Protein AF-A0A945GH94-F1 (afdb_monomer)

Radius of gyration: 27.81 Å; Cα contacts (8 Å, |Δi|>4): 48; chains: 1; bounding box: 82×45×71 Å

Sequence (145 aa):
MNTKTLIAAAEDGNLGSFKAPSNAYTLEIGEGTGEAAASNFEGILSVAVGGFTLVAVVYFLFVFLTAAFSWMSAGGDASKVQKARDSMTNGLIGLVILVAAYSIIGVVGTMLGIDILNPGSLLLDLSPNSAPVITEPPAAIPINP

Foldseek 3Di:
DDPVVVVVVCVPVCPDDPPPPDPLQDQDQDPDDPVSVVVNVSSVVSNVVVVVVVVVVVVLVVLVVVLVVQCVVCVPVPVSVVVSVVSVVVSVVVVVVVVVVVVVLVVVCVVVVHPSVHNPVVVVVVPPPPPPPPPPPPPPDDPDD

Mean predicted aligned error: 18.23 Å

Secondary structure (DSSP, 8-state):
--TTTTTGGGTT--SS----SSGGG------SSHHHHHHHHHHHHHHHHHHHHHHHHHHHHHHHHHHHHHHHHTTT-HHHHHHHHHHHHHHHHHHHHHHHHHHHHHHHHHHHTS-TT-THHHHHHHSTT------PPP-------

Structure (mmCIF, N/CA/C/O backbone):
data_AF-A0A945GH94-F1
#
_entry.id   AF-A0A945GH94-F1
#
loop_
_atom_site.group_PDB
_atom_site.id
_atom_site.type_symbol
_atom_site.label_atom_id
_atom_site.label_alt_id
_atom_site.label_comp_id
_atom_site.label_asym_id
_atom_site.label_entity_id
_atom_site.label_seq_id
_atom_site.pdbx_PDB_ins_code
_atom_site.Cartn_x
_atom_site.Cartn_y
_atom_site.Cartn_z
_atom_site.occupancy
_atom_site.B_iso_or_equiv
_atom_site.auth_seq_id
_atom_site.auth_comp_id
_atom_site.auth_asym_id
_atom_site.auth_atom_id
_atom_site.pdbx_PDB_model_num
ATOM 1 N N . MET A 1 1 ? 55.416 18.690 4.454 1.00 47.34 1 MET A N 1
ATOM 2 C CA . MET A 1 1 ? 54.179 17.972 4.830 1.00 47.34 1 MET A CA 1
ATOM 3 C C . MET A 1 1 ? 53.114 18.361 3.820 1.00 47.34 1 MET A C 1
ATOM 5 O O . MET A 1 1 ? 52.638 19.486 3.854 1.00 47.34 1 MET A O 1
ATOM 9 N N . ASN A 1 2 ? 52.853 17.495 2.841 1.00 43.16 2 ASN A N 1
ATOM 10 C CA . ASN A 1 2 ? 51.944 17.794 1.738 1.00 43.16 2 ASN A CA 1
ATOM 11 C C . ASN A 1 2 ? 50.516 17.474 2.181 1.00 43.16 2 ASN A C 1
ATOM 13 O O . ASN A 1 2 ? 50.160 16.314 2.346 1.00 43.16 2 ASN A O 1
ATOM 17 N N . THR A 1 3 ? 49.681 18.493 2.349 1.00 51.25 3 THR A N 1
ATOM 18 C CA . THR A 1 3 ? 48.256 18.347 2.701 1.00 51.25 3 THR A CA 1
ATOM 19 C C . THR A 1 3 ? 47.446 17.573 1.651 1.00 51.25 3 THR A C 1
ATOM 21 O O . THR A 1 3 ? 46.322 17.168 1.920 1.00 51.25 3 THR A O 1
ATOM 24 N N . LYS A 1 4 ? 48.025 17.300 0.473 1.00 51.09 4 LYS A N 1
ATOM 25 C CA . LYS A 1 4 ? 47.421 16.488 -0.594 1.00 51.09 4 LYS A CA 1
ATOM 26 C C . LYS A 1 4 ? 47.553 14.972 -0.393 1.00 51.09 4 LYS A C 1
ATOM 28 O O . LYS A 1 4 ? 46.741 14.243 -0.946 1.00 51.09 4 LYS A O 1
ATOM 33 N N . THR A 1 5 ? 48.494 14.478 0.418 1.00 50.78 5 THR A N 1
ATOM 34 C CA . THR A 1 5 ? 48.598 13.026 0.689 1.00 50.78 5 THR A CA 1
ATOM 35 C C . THR A 1 5 ? 47.641 12.543 1.777 1.00 50.78 5 THR A C 1
ATOM 37 O O . THR A 1 5 ? 47.422 11.346 1.892 1.00 50.78 5 THR A O 1
ATOM 40 N N . LEU A 1 6 ? 47.052 13.453 2.562 1.00 51.53 6 LEU A N 1
ATOM 41 C CA . LEU A 1 6 ? 46.035 13.103 3.561 1.00 51.53 6 LEU A CA 1
ATOM 42 C C . LEU A 1 6 ? 44.614 13.072 2.973 1.00 51.53 6 LEU A C 1
ATOM 44 O O . LEU A 1 6 ? 43.743 12.433 3.548 1.00 51.53 6 LEU A O 1
ATOM 48 N N . ILE A 1 7 ? 44.386 13.720 1.824 1.00 53.31 7 ILE A N 1
ATOM 49 C CA . ILE A 1 7 ? 43.082 13.723 1.134 1.00 53.31 7 ILE A CA 1
ATOM 50 C C . ILE A 1 7 ? 42.990 12.570 0.118 1.00 53.31 7 ILE A C 1
ATOM 52 O O . ILE A 1 7 ? 41.917 12.011 -0.063 1.00 53.31 7 ILE A O 1
ATOM 56 N N . ALA A 1 8 ? 44.113 12.125 -0.459 1.00 50.22 8 ALA A N 1
ATOM 57 C CA . ALA A 1 8 ? 44.152 10.943 -1.333 1.00 50.22 8 ALA A CA 1
ATOM 58 C C . ALA A 1 8 ? 43.919 9.607 -0.592 1.00 50.22 8 ALA A C 1
ATOM 60 O O . ALA A 1 8 ? 43.611 8.601 -1.217 1.00 50.22 8 ALA A O 1
ATOM 61 N N . ALA A 1 9 ? 44.035 9.586 0.742 1.00 50.66 9 ALA A N 1
ATOM 62 C CA . ALA A 1 9 ? 43.639 8.437 1.563 1.00 50.66 9 ALA A CA 1
ATOM 63 C C . ALA A 1 9 ? 42.134 8.432 1.905 1.00 50.66 9 ALA A C 1
ATOM 65 O O . ALA A 1 9 ? 41.657 7.494 2.534 1.00 50.66 9 ALA A O 1
ATOM 66 N N . ALA A 1 10 ? 41.391 9.472 1.505 1.00 51.91 10 ALA A N 1
ATOM 67 C CA . ALA A 1 10 ? 39.944 9.583 1.683 1.00 51.91 10 ALA A CA 1
ATOM 68 C C . ALA A 1 10 ? 39.161 9.417 0.362 1.00 51.91 10 ALA A C 1
ATOM 70 O O . ALA A 1 10 ? 37.954 9.640 0.343 1.00 51.91 10 ALA A O 1
ATOM 71 N N . GLU A 1 11 ? 39.816 8.995 -0.729 1.00 55.12 11 GLU A N 1
ATOM 72 C CA . GLU A 1 11 ? 39.133 8.478 -1.932 1.00 55.12 11 GLU A CA 1
ATOM 73 C C . GLU A 1 11 ? 38.724 6.999 -1.799 1.00 55.12 11 GLU A C 1
ATOM 75 O O . GLU A 1 11 ? 38.162 6.432 -2.726 1.00 55.12 11 GLU A O 1
ATOM 80 N N . ASP A 1 12 ? 38.918 6.396 -0.622 1.00 51.75 12 ASP A N 1
ATOM 81 C CA . ASP A 1 12 ? 38.161 5.216 -0.193 1.00 51.75 12 ASP A CA 1
ATOM 82 C C . ASP A 1 12 ? 37.154 5.592 0.907 1.00 51.75 12 ASP A C 1
ATOM 84 O O . ASP A 1 12 ? 37.005 4.936 1.934 1.00 51.75 12 ASP A O 1
ATOM 88 N N . GLY A 1 13 ? 36.414 6.682 0.684 1.00 52.44 13 GLY A N 1
ATOM 89 C CA . GLY A 1 13 ? 35.141 6.941 1.363 1.00 52.44 13 GLY A CA 1
ATOM 90 C C . GLY A 1 13 ? 34.043 5.938 0.972 1.00 52.44 13 GLY A C 1
ATOM 91 O O . GLY A 1 13 ? 32.861 6.270 1.027 1.00 52.44 13 GLY A O 1
ATOM 92 N N . ASN A 1 14 ? 34.406 4.725 0.547 1.00 58.59 14 ASN A N 1
ATOM 93 C CA . ASN A 1 14 ? 33.495 3.620 0.326 1.00 58.59 14 ASN A CA 1
ATOM 94 C C . ASN A 1 14 ? 33.171 3.010 1.694 1.00 58.59 14 ASN A C 1
ATOM 96 O O . ASN A 1 14 ? 33.772 2.028 2.125 1.00 58.59 14 ASN A O 1
ATOM 100 N N . LEU A 1 15 ? 32.203 3.600 2.396 1.00 58.66 15 LEU A N 1
ATOM 101 C CA . LEU A 1 15 ? 31.639 3.091 3.655 1.00 58.66 15 LEU A CA 1
ATOM 102 C C . LEU A 1 15 ? 30.843 1.781 3.467 1.00 58.66 15 LEU A C 1
ATOM 104 O O . LEU A 1 15 ? 29.759 1.609 4.016 1.00 58.66 15 LEU A O 1
ATOM 108 N N . GLY A 1 16 ? 31.384 0.843 2.692 1.00 56.91 16 GLY A N 1
ATOM 109 C CA . GLY A 1 16 ? 30.647 -0.274 2.140 1.00 56.91 16 GLY A CA 1
ATOM 110 C C . GLY A 1 16 ? 29.724 0.242 1.050 1.00 56.91 16 GLY A C 1
ATOM 111 O O . GLY A 1 16 ? 28.782 0.991 1.299 1.00 56.91 16 GLY A O 1
ATOM 112 N N . SER A 1 17 ? 29.995 -0.165 -0.182 1.00 60.22 17 SER A N 1
ATOM 113 C CA . SER A 1 17 ? 29.092 0.050 -1.301 1.00 60.22 17 SER A CA 1
ATOM 114 C C . SER A 1 17 ? 27.746 -0.555 -0.907 1.00 60.22 17 SER A C 1
ATOM 116 O O . SER A 1 17 ? 27.595 -1.779 -0.904 1.00 60.22 17 SER A O 1
ATOM 118 N N . PHE A 1 18 ? 26.780 0.279 -0.511 1.00 57.41 18 PHE A N 1
ATOM 119 C CA . PHE A 1 18 ? 25.400 -0.153 -0.361 1.00 57.41 18 PHE A CA 1
ATOM 120 C C . PHE A 1 18 ? 24.921 -0.504 -1.763 1.00 57.41 18 PHE A C 1
ATOM 122 O O . PHE A 1 18 ? 24.431 0.328 -2.524 1.00 57.41 18 PHE A O 1
ATOM 129 N N . LYS A 1 19 ? 25.163 -1.754 -2.141 1.00 61.88 19 LYS A N 1
ATOM 130 C CA . LYS A 1 19 ? 24.592 -2.340 -3.330 1.00 61.88 19 LYS A CA 1
ATOM 131 C C . LYS A 1 19 ? 23.132 -2.562 -2.991 1.00 61.88 1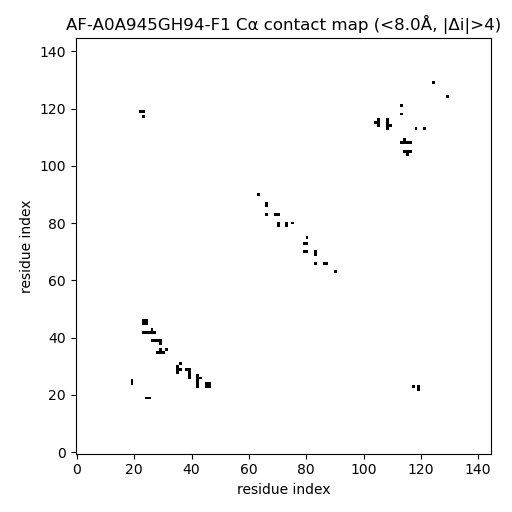9 LYS A C 1
ATOM 133 O O . LYS A 1 19 ? 22.815 -3.414 -2.161 1.00 61.88 19 LYS A O 1
ATOM 138 N N . ALA A 1 20 ? 22.264 -1.743 -3.581 1.00 59.19 20 ALA A N 1
ATOM 139 C CA . ALA A 1 20 ? 20.835 -1.974 -3.497 1.00 59.19 20 ALA A CA 1
ATOM 140 C C . ALA A 1 20 ? 20.572 -3.449 -3.862 1.00 59.19 20 ALA A C 1
ATOM 142 O O . ALA A 1 20 ? 21.190 -3.960 -4.803 1.00 59.19 20 ALA A O 1
ATOM 143 N N . PRO A 1 21 ? 19.705 -4.154 -3.114 1.00 61.69 21 PRO A N 1
ATOM 144 C CA . PRO A 1 21 ? 19.451 -5.580 -3.326 1.00 61.69 21 PRO A CA 1
ATOM 145 C C . PRO A 1 21 ? 18.916 -5.880 -4.736 1.00 61.69 21 PRO A C 1
ATOM 147 O O . PRO A 1 21 ? 18.938 -7.030 -5.164 1.00 61.69 21 PRO A O 1
ATOM 150 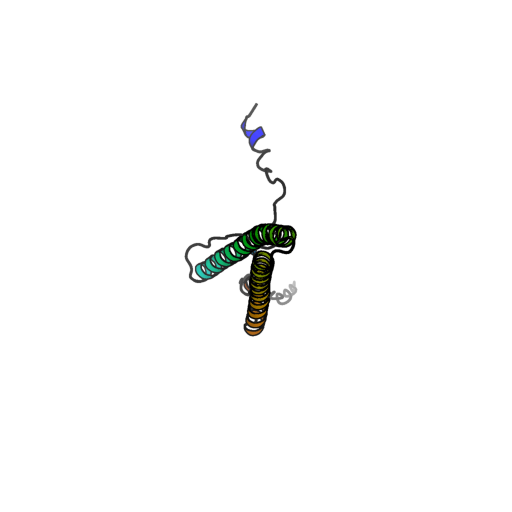N N . SER A 1 22 ? 18.484 -4.849 -5.468 1.00 58.28 22 SER A N 1
ATOM 151 C CA . SER A 1 22 ? 18.230 -4.890 -6.902 1.00 58.28 22 SER A CA 1
ATOM 152 C C . SER A 1 22 ? 18.593 -3.557 -7.572 1.00 58.28 22 SER A C 1
ATOM 154 O O . SER A 1 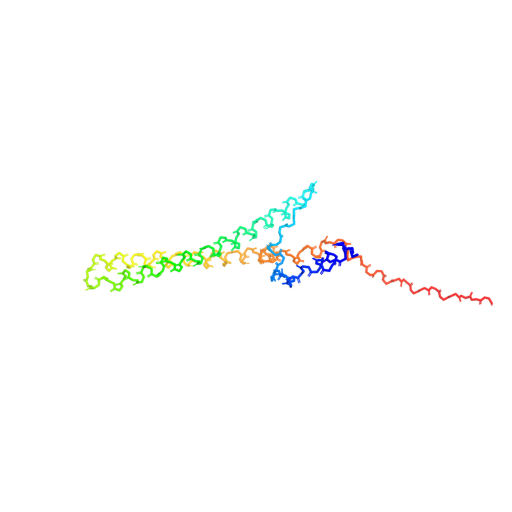22 ? 18.536 -2.487 -6.962 1.00 58.28 22 SER A O 1
ATOM 156 N N . ASN A 1 23 ? 18.926 -3.627 -8.861 1.00 62.41 23 ASN A N 1
ATOM 157 C CA . ASN A 1 23 ? 19.072 -2.493 -9.787 1.00 62.41 23 ASN A CA 1
ATOM 158 C C . ASN A 1 23 ? 17.747 -1.748 -10.056 1.00 62.41 23 ASN A C 1
ATOM 160 O O . ASN A 1 23 ? 17.746 -0.704 -10.694 1.00 62.41 23 ASN A O 1
ATOM 164 N N . ALA A 1 24 ? 16.626 -2.232 -9.514 1.00 55.09 24 ALA A N 1
ATOM 165 C CA . ALA A 1 24 ? 15.317 -1.593 -9.626 1.00 55.09 24 ALA A CA 1
ATOM 166 C C . ALA A 1 24 ? 15.263 -0.196 -8.968 1.00 55.09 24 ALA A C 1
ATOM 168 O O . ALA A 1 24 ? 14.354 0.579 -9.248 1.00 55.09 24 ALA A O 1
ATOM 169 N N . TYR A 1 25 ? 16.211 0.139 -8.087 1.00 53.28 25 TYR A N 1
ATOM 170 C CA . TYR A 1 25 ? 16.225 1.412 -7.353 1.00 53.28 25 TYR A CA 1
ATOM 171 C C . TYR A 1 25 ? 17.321 2.388 -7.811 1.00 53.28 25 TYR A C 1
ATOM 173 O O . TYR A 1 25 ? 17.452 3.466 -7.232 1.00 53.28 25 TYR A O 1
ATOM 181 N N . THR A 1 26 ? 18.122 2.035 -8.821 1.00 58.78 26 THR A N 1
ATOM 182 C CA . THR A 1 26 ? 19.163 2.917 -9.368 1.00 58.78 26 THR A CA 1
ATOM 183 C C . THR A 1 26 ? 18.610 3.684 -10.565 1.00 58.78 26 THR A C 1
ATOM 185 O O . THR A 1 26 ? 18.309 3.093 -11.596 1.00 58.78 26 THR A O 1
ATOM 188 N N . LEU A 1 27 ? 18.461 5.003 -10.424 1.00 58.06 27 LEU A N 1
ATOM 189 C CA . LEU A 1 27 ? 18.040 5.894 -11.507 1.00 58.06 27 LEU A CA 1
ATOM 190 C C . LEU A 1 27 ? 19.245 6.197 -12.412 1.00 58.06 27 LEU A C 1
ATOM 192 O O . LEU A 1 27 ? 19.980 7.150 -12.158 1.00 58.06 27 LEU A O 1
ATOM 196 N N . GLU A 1 28 ? 19.465 5.394 -13.451 1.00 62.16 28 GLU A N 1
ATOM 197 C CA . GLU A 1 28 ? 20.372 5.760 -14.546 1.00 62.16 28 GLU A CA 1
ATOM 198 C C . GLU A 1 28 ? 19.596 6.581 -15.580 1.00 62.16 28 GLU A C 1
ATOM 200 O O . GLU A 1 28 ? 18.751 6.051 -16.297 1.00 62.16 28 GLU A O 1
ATOM 205 N N . ILE A 1 29 ? 19.849 7.895 -15.627 1.00 58.62 29 ILE A N 1
ATOM 206 C CA . ILE A 1 29 ? 19.235 8.781 -16.622 1.00 58.62 29 ILE A CA 1
ATOM 207 C C . ILE A 1 29 ? 20.069 8.714 -17.903 1.00 58.62 29 ILE A C 1
ATOM 209 O O . ILE A 1 29 ? 21.118 9.348 -17.997 1.00 58.62 29 ILE A O 1
ATOM 213 N N . GLY A 1 30 ? 19.614 7.928 -18.879 1.00 61.56 30 GLY A N 1
ATOM 214 C CA . GLY A 1 30 ? 20.254 7.836 -20.191 1.00 61.56 30 GLY A CA 1
ATOM 215 C C . GLY A 1 30 ? 19.965 9.075 -21.045 1.00 61.56 30 GLY A C 1
ATOM 216 O O . GLY A 1 30 ? 18.807 9.486 -21.180 1.00 61.56 30 GLY A O 1
ATOM 217 N N . GLU A 1 31 ? 21.004 9.672 -21.633 1.00 58.41 31 GLU A N 1
ATOM 218 C CA . GLU A 1 31 ? 20.873 10.811 -22.545 1.00 58.41 31 GLU A CA 1
ATOM 219 C C . GLU A 1 31 ? 20.329 10.376 -23.921 1.00 58.41 31 GLU A C 1
ATOM 221 O O . GLU A 1 31 ? 20.964 9.635 -24.665 1.00 58.41 31 GLU A O 1
ATOM 226 N N . GLY A 1 32 ? 19.165 10.917 -24.296 1.00 62.47 32 GLY A N 1
ATOM 227 C CA . GLY A 1 32 ? 18.912 11.351 -25.676 1.00 62.47 32 GLY A CA 1
ATOM 228 C C . GLY A 1 32 ? 18.598 10.318 -26.770 1.00 62.47 32 GLY A C 1
ATOM 229 O O . GLY A 1 32 ? 18.729 10.674 -27.939 1.00 62.47 32 GLY A O 1
ATOM 230 N N . THR A 1 33 ? 18.135 9.099 -26.466 1.00 65.44 33 THR A N 1
ATOM 231 C CA . THR A 1 33 ? 17.574 8.159 -27.469 1.00 65.44 33 THR A CA 1
ATOM 232 C C . THR A 1 33 ? 16.205 7.606 -27.044 1.00 65.44 33 THR A C 1
ATOM 234 O O . THR A 1 33 ? 15.834 7.659 -25.871 1.00 65.44 33 THR A O 1
ATOM 237 N N . GLY A 1 34 ? 15.412 7.088 -27.993 1.00 64.31 34 GLY A N 1
ATOM 238 C CA . GLY A 1 34 ? 14.073 6.537 -27.710 1.00 64.31 34 GLY A CA 1
ATOM 239 C C . GLY A 1 34 ? 14.083 5.342 -26.744 1.00 64.31 34 GLY A C 1
ATOM 240 O O . GLY A 1 34 ? 13.157 5.179 -25.955 1.00 64.31 34 GLY A O 1
ATOM 241 N N . GLU A 1 35 ? 15.162 4.560 -26.746 1.00 64.25 35 GLU A N 1
ATOM 242 C CA . GLU A 1 35 ? 15.387 3.442 -25.819 1.00 64.25 35 GLU A CA 1
ATOM 243 C C . GLU A 1 35 ? 15.737 3.941 -24.409 1.00 64.25 35 GLU A C 1
ATOM 245 O O . GLU A 1 35 ? 15.242 3.404 -23.417 1.00 64.25 35 GLU A O 1
ATOM 250 N N . ALA A 1 36 ? 16.490 5.043 -24.304 1.00 66.44 36 ALA A N 1
ATOM 251 C CA . ALA A 1 36 ? 16.767 5.688 -23.024 1.00 66.44 36 ALA A CA 1
ATOM 252 C C . ALA A 1 36 ? 15.486 6.233 -22.371 1.00 66.44 36 ALA A C 1
ATOM 254 O O . ALA A 1 36 ? 15.320 6.132 -21.159 1.00 66.44 36 ALA A O 1
ATOM 255 N N . ALA A 1 37 ? 14.532 6.751 -23.153 1.00 69.25 37 ALA A N 1
ATOM 256 C CA . ALA A 1 37 ? 13.251 7.221 -22.622 1.00 69.25 37 ALA A CA 1
ATOM 257 C C . ALA A 1 37 ? 12.432 6.098 -21.955 1.00 69.25 37 ALA A C 1
ATOM 259 O 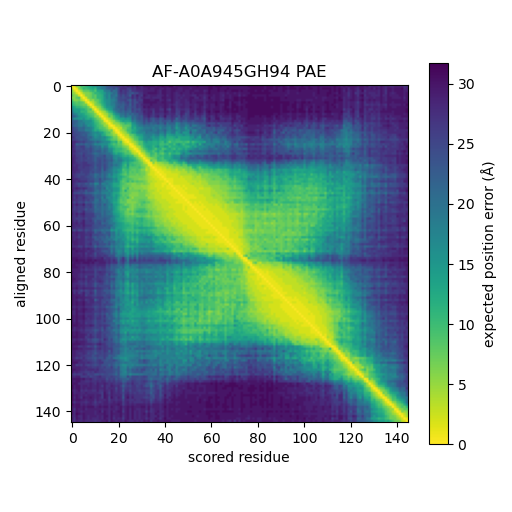O . ALA A 1 37 ? 11.836 6.327 -20.900 1.00 69.25 37 ALA A O 1
ATOM 260 N N . ALA A 1 38 ? 12.436 4.890 -22.530 1.00 71.94 38 ALA A N 1
ATOM 261 C CA . ALA A 1 38 ? 11.773 3.726 -21.943 1.00 71.94 38 ALA A CA 1
ATOM 262 C C . ALA A 1 38 ? 12.447 3.292 -20.630 1.00 71.94 38 ALA A C 1
ATOM 264 O O . ALA A 1 38 ? 11.763 3.123 -19.622 1.00 71.94 38 ALA A O 1
ATOM 265 N N . SER A 1 39 ? 13.782 3.223 -20.611 1.00 72.94 39 SER A N 1
ATOM 266 C CA . SER A 1 39 ? 14.563 2.905 -19.405 1.00 72.94 39 SER A CA 1
ATOM 267 C C . SER A 1 39 ? 14.372 3.943 -18.290 1.00 72.94 39 SER A C 1
ATOM 269 O O . SER A 1 39 ? 14.221 3.600 -17.119 1.00 72.94 39 SER A O 1
ATOM 271 N N . ASN A 1 40 ? 14.321 5.229 -18.643 1.00 77.81 40 ASN A N 1
ATOM 272 C CA . ASN A 1 40 ? 14.077 6.313 -17.691 1.00 77.81 40 ASN A CA 1
ATOM 273 C C . ASN A 1 40 ? 12.670 6.207 -17.076 1.00 77.81 40 ASN A C 1
ATOM 275 O O . ASN A 1 40 ? 12.499 6.405 -15.872 1.00 77.81 40 ASN A O 1
ATOM 279 N N . PHE A 1 41 ? 11.659 5.879 -17.890 1.00 78.62 41 PHE A N 1
ATOM 280 C CA . PHE A 1 41 ? 10.293 5.658 -17.411 1.00 78.62 41 PHE A CA 1
ATOM 281 C C . PHE A 1 41 ? 10.208 4.448 -16.474 1.00 78.62 41 PHE A C 1
ATOM 283 O O . PHE A 1 41 ? 9.556 4.529 -15.434 1.00 78.62 41 PHE A O 1
ATOM 290 N N . GLU A 1 42 ? 10.907 3.361 -16.799 1.00 77.56 42 GLU A N 1
ATOM 291 C CA . GLU A 1 42 ? 10.997 2.167 -15.960 1.00 77.56 42 GLU A CA 1
ATOM 292 C C . GLU A 1 42 ? 11.645 2.467 -14.601 1.00 77.56 42 GLU A C 1
ATOM 294 O O . GLU A 1 42 ? 11.081 2.125 -13.560 1.00 77.56 42 GLU A O 1
ATOM 299 N N . GLY A 1 43 ? 12.771 3.187 -14.588 1.00 78.31 43 GLY A N 1
ATOM 300 C CA . GLY A 1 43 ? 13.445 3.590 -13.352 1.00 78.31 43 GLY A CA 1
ATOM 301 C C . GLY A 1 43 ? 12.567 4.478 -12.463 1.00 78.31 43 GLY A C 1
ATOM 302 O O . GLY A 1 43 ? 12.467 4.253 -11.254 1.00 78.31 43 GLY A O 1
ATOM 303 N N . ILE A 1 44 ? 11.865 5.452 -13.055 1.00 81.75 44 ILE A N 1
ATOM 304 C CA . ILE A 1 44 ? 10.927 6.319 -12.325 1.00 81.75 44 ILE A CA 1
ATOM 305 C C . ILE A 1 44 ? 9.753 5.509 -11.778 1.00 81.75 44 ILE A C 1
ATOM 307 O O . ILE A 1 44 ? 9.374 5.697 -10.622 1.00 81.75 44 ILE A O 1
ATOM 311 N N . LEU A 1 45 ? 9.181 4.605 -12.577 1.00 83.81 45 LEU A N 1
ATOM 312 C CA . LEU A 1 45 ? 8.060 3.772 -12.156 1.00 83.81 45 LEU A CA 1
ATOM 313 C C . LEU A 1 45 ? 8.464 2.842 -11.010 1.00 83.81 45 LEU A C 1
ATOM 315 O O . LEU A 1 45 ? 7.732 2.732 -10.030 1.00 83.81 45 LEU A O 1
ATOM 319 N N . SER A 1 46 ? 9.640 2.225 -11.090 1.00 80.69 46 SER A N 1
ATOM 320 C CA . SER A 1 46 ? 10.153 1.337 -10.050 1.00 80.69 46 SER A CA 1
ATOM 321 C C . SER A 1 46 ? 10.397 2.074 -8.729 1.00 80.69 46 SER A C 1
ATOM 323 O O . SER A 1 46 ? 9.920 1.647 -7.672 1.00 80.69 46 SER A O 1
ATOM 325 N N . VAL A 1 47 ? 11.047 3.243 -8.775 1.00 84.19 47 VAL A N 1
ATOM 326 C CA . VAL A 1 47 ? 11.254 4.081 -7.583 1.00 84.19 47 VAL A CA 1
ATOM 327 C C . VAL A 1 47 ? 9.927 4.596 -7.029 1.00 84.19 47 VAL A C 1
ATOM 329 O O . VAL A 1 47 ? 9.736 4.600 -5.812 1.00 84.19 47 VAL A O 1
ATOM 332 N N . ALA A 1 48 ? 8.988 4.989 -7.892 1.00 85.50 48 ALA A N 1
ATOM 333 C CA . ALA A 1 48 ? 7.666 5.430 -7.471 1.00 85.50 48 ALA A CA 1
ATOM 334 C C . ALA A 1 48 ? 6.916 4.300 -6.760 1.00 85.50 48 ALA A C 1
ATOM 336 O O . ALA A 1 48 ? 6.482 4.480 -5.626 1.00 85.50 48 ALA A O 1
ATOM 337 N N . VAL A 1 49 ? 6.800 3.121 -7.375 1.00 83.88 49 VAL A N 1
ATOM 338 C CA . VAL A 1 49 ? 6.085 1.976 -6.795 1.00 83.88 49 VAL A CA 1
ATOM 339 C C . VAL A 1 49 ? 6.750 1.515 -5.498 1.00 83.88 49 VAL A C 1
ATOM 341 O O . VAL A 1 49 ? 6.057 1.319 -4.497 1.00 83.88 49 VAL A O 1
ATOM 344 N N . GLY A 1 50 ? 8.080 1.404 -5.466 1.00 83.69 50 GLY A N 1
ATOM 345 C CA . GLY A 1 50 ? 8.823 1.050 -4.256 1.00 83.69 50 GLY A CA 1
ATOM 346 C C . GLY A 1 50 ? 8.638 2.070 -3.129 1.00 83.69 50 GLY A C 1
ATOM 347 O O . GLY A 1 50 ? 8.326 1.702 -1.994 1.00 83.69 50 GLY A O 1
ATOM 348 N N . GLY A 1 51 ? 8.748 3.361 -3.449 1.00 87.38 51 GLY A N 1
ATOM 349 C CA . GLY A 1 51 ? 8.549 4.457 -2.502 1.00 87.38 51 GLY A CA 1
ATOM 350 C C . GLY A 1 51 ? 7.119 4.525 -1.965 1.00 87.38 51 GLY A C 1
ATOM 351 O O . GLY A 1 51 ? 6.916 4.589 -0.751 1.00 87.38 51 GLY A O 1
ATOM 352 N N . PHE A 1 52 ? 6.116 4.438 -2.843 1.00 86.38 52 PHE A N 1
ATOM 353 C CA . PHE A 1 52 ? 4.708 4.412 -2.446 1.00 86.38 52 PHE A CA 1
ATOM 354 C C . PHE A 1 52 ? 4.383 3.200 -1.579 1.00 86.38 52 PHE A C 1
ATOM 356 O O . PHE A 1 52 ? 3.661 3.348 -0.597 1.00 86.38 52 PHE A O 1
ATOM 363 N N . THR A 1 53 ? 4.942 2.027 -1.883 1.00 85.00 53 THR A N 1
ATOM 364 C CA . THR A 1 53 ? 4.724 0.813 -1.083 1.00 85.00 53 THR A CA 1
ATOM 365 C C . THR A 1 53 ? 5.274 0.982 0.333 1.00 85.00 53 THR A C 1
ATOM 367 O O . THR A 1 53 ? 4.578 0.673 1.300 1.00 85.00 53 THR A O 1
ATOM 370 N N . LEU A 1 54 ? 6.479 1.543 0.485 1.00 88.12 54 LEU A N 1
ATOM 371 C CA . LEU A 1 54 ? 7.063 1.815 1.801 1.00 88.12 54 LEU A CA 1
ATOM 372 C C . LEU A 1 54 ? 6.190 2.779 2.619 1.00 88.12 54 LEU A C 1
ATOM 374 O O . LEU A 1 54 ? 5.857 2.497 3.772 1.00 88.12 54 LEU A O 1
ATOM 378 N N . VAL A 1 55 ? 5.781 3.898 2.014 1.00 90.44 55 VAL A N 1
ATOM 379 C CA . VAL A 1 55 ? 4.921 4.893 2.672 1.00 90.44 55 VAL A CA 1
ATOM 380 C C . VAL A 1 55 ? 3.559 4.294 3.023 1.00 90.44 55 VAL A C 1
ATOM 382 O O . VAL A 1 55 ? 3.060 4.516 4.127 1.00 90.44 55 VAL A O 1
ATOM 385 N N . ALA A 1 56 ? 2.975 3.494 2.129 1.00 84.69 56 ALA A N 1
ATOM 386 C CA . ALA A 1 56 ? 1.694 2.834 2.348 1.00 84.69 56 ALA A CA 1
ATOM 387 C C . ALA A 1 56 ? 1.741 1.873 3.540 1.00 84.69 56 ALA A C 1
ATOM 389 O O . ALA A 1 56 ? 0.829 1.896 4.362 1.00 84.69 56 ALA A O 1
ATOM 390 N N . VAL A 1 57 ? 2.806 1.077 3.684 1.00 85.62 57 VAL A N 1
ATOM 391 C CA . VAL A 1 57 ? 2.969 0.155 4.821 1.00 85.62 57 VAL A CA 1
ATOM 392 C C . VAL A 1 57 ? 3.080 0.919 6.141 1.00 85.62 57 VAL A C 1
ATOM 394 O O . VAL A 1 57 ? 2.404 0.577 7.112 1.00 85.62 57 VAL A O 1
ATOM 397 N N . VAL A 1 58 ? 3.884 1.983 6.185 1.00 92.75 58 VAL A N 1
ATOM 398 C CA . VAL A 1 58 ? 4.028 2.810 7.394 1.00 92.75 58 VAL A CA 1
ATOM 399 C C . VAL A 1 58 ? 2.700 3.476 7.760 1.00 92.75 58 VAL A C 1
ATOM 401 O O . VAL A 1 58 ? 2.279 3.431 8.916 1.00 92.75 58 VAL A O 1
ATOM 404 N N . TYR A 1 59 ? 2.002 4.052 6.780 1.00 88.31 59 TYR A N 1
ATOM 405 C CA . TYR A 1 59 ? 0.697 4.673 6.995 1.00 88.31 59 TYR A CA 1
ATOM 406 C C . TYR A 1 59 ? -0.360 3.657 7.452 1.00 88.31 59 TYR A C 1
ATOM 408 O O . TYR A 1 59 ? -1.109 3.918 8.396 1.00 88.31 59 TYR A O 1
ATOM 416 N N . PHE A 1 60 ? -0.384 2.475 6.833 1.00 84.81 60 PHE A N 1
ATOM 417 C CA . PHE A 1 60 ? -1.272 1.378 7.205 1.00 84.81 60 PHE A CA 1
ATOM 418 C C . PHE A 1 60 ? -1.090 0.981 8.671 1.00 84.81 60 PHE A C 1
ATOM 420 O O . PHE A 1 60 ? -2.083 0.835 9.381 1.00 84.81 60 PHE A O 1
ATOM 427 N N . LEU A 1 61 ? 0.152 0.883 9.157 1.00 88.56 61 LEU A N 1
ATOM 428 C CA . LEU A 1 61 ? 0.422 0.596 10.568 1.00 88.56 61 LEU A CA 1
ATOM 429 C C . LEU A 1 61 ? -0.180 1.661 11.496 1.00 88.56 61 LEU A C 1
ATOM 431 O O . LEU A 1 61 ? -0.851 1.310 12.466 1.00 88.56 61 LEU A O 1
ATOM 435 N N . PHE A 1 62 ? -0.017 2.951 11.193 1.00 89.88 62 PHE A N 1
ATOM 436 C CA . PHE A 1 62 ? -0.602 4.030 12.003 1.00 89.88 62 PHE A CA 1
ATOM 437 C C . PHE A 1 62 ? -2.135 3.961 12.065 1.00 89.88 62 PHE A C 1
ATOM 439 O O . PHE A 1 62 ? -2.733 4.063 13.143 1.00 89.88 62 PHE A O 1
ATOM 446 N N . VAL A 1 63 ? -2.786 3.761 10.919 1.00 83.06 63 VAL A N 1
ATOM 447 C CA . VAL A 1 63 ? -4.250 3.642 10.851 1.00 83.06 63 VAL A CA 1
ATOM 448 C C . VAL A 1 63 ? -4.730 2.379 11.565 1.00 83.06 63 VAL A C 1
ATOM 450 O O . VAL A 1 63 ? -5.705 2.425 12.311 1.00 83.06 63 VAL A O 1
ATOM 453 N N . PHE A 1 64 ? -4.026 1.259 11.407 1.00 83.62 64 PHE A N 1
ATOM 454 C CA . PHE A 1 64 ? -4.370 0.004 12.067 1.00 83.62 64 PHE A CA 1
ATOM 455 C C . PHE A 1 64 ? -4.287 0.117 13.595 1.00 83.62 64 PHE A C 1
ATOM 457 O O . PHE A 1 64 ? -5.219 -0.285 14.293 1.00 83.62 64 PHE A O 1
ATOM 464 N N . LEU A 1 65 ? -3.218 0.723 14.125 1.00 87.06 65 LEU A N 1
ATOM 465 C CA . LEU A 1 65 ? -3.049 0.929 15.568 1.00 87.06 65 LEU A CA 1
ATOM 466 C C . LEU A 1 65 ? -4.157 1.818 16.149 1.00 87.06 65 LEU A C 1
ATOM 468 O O . LEU A 1 65 ? -4.732 1.496 17.189 1.00 87.06 65 LEU A O 1
ATOM 472 N N . THR A 1 66 ? -4.485 2.922 15.475 1.00 80.38 66 THR A N 1
ATOM 473 C CA . THR A 1 66 ? -5.539 3.845 15.930 1.00 80.38 66 THR A CA 1
ATOM 474 C C . THR A 1 66 ? -6.935 3.227 15.838 1.00 80.38 66 THR A C 1
ATOM 476 O O . THR A 1 66 ? -7.744 3.398 16.753 1.00 80.38 66 THR A O 1
ATOM 479 N N . ALA A 1 67 ? -7.211 2.442 14.796 1.00 75.88 67 ALA A N 1
ATOM 480 C CA . ALA A 1 67 ? -8.451 1.685 14.665 1.00 75.88 67 ALA A CA 1
ATOM 481 C C . ALA A 1 67 ? -8.591 0.611 15.760 1.00 75.88 67 ALA A C 1
ATOM 483 O O . ALA A 1 67 ? -9.658 0.492 16.368 1.00 75.88 67 ALA A O 1
ATOM 484 N N . ALA A 1 68 ? -7.515 -0.123 16.064 1.00 78.50 68 ALA A N 1
ATOM 485 C CA . ALA A 1 68 ? -7.498 -1.136 17.119 1.00 78.50 68 ALA A CA 1
ATOM 486 C C . ALA A 1 68 ? -7.744 -0.524 18.509 1.00 78.50 68 ALA A C 1
ATOM 488 O O . ALA A 1 68 ? -8.562 -1.035 19.278 1.00 78.50 68 ALA A O 1
ATOM 489 N N . PHE A 1 69 ? -7.105 0.611 18.810 1.00 81.31 69 PHE A N 1
ATOM 490 C CA . PHE A 1 69 ? -7.361 1.358 20.045 1.00 81.31 69 PHE A CA 1
ATOM 491 C C . PHE A 1 69 ? -8.804 1.861 20.133 1.00 81.31 69 PHE A C 1
ATOM 493 O O . PHE A 1 69 ? -9.437 1.746 21.182 1.00 81.31 69 PHE A O 1
ATOM 500 N N . SER A 1 70 ? -9.346 2.381 19.030 1.00 75.00 70 SER A N 1
ATOM 501 C CA . SER A 1 70 ? -10.735 2.839 18.962 1.00 75.00 70 SER A CA 1
ATOM 502 C C . SER A 1 70 ? -11.722 1.705 19.259 1.00 75.00 70 SER A C 1
ATOM 504 O O . SER A 1 70 ? -12.613 1.877 20.093 1.00 75.00 70 SER A O 1
ATOM 506 N N . TRP A 1 71 ? -11.512 0.521 18.669 1.00 70.88 71 TRP A N 1
ATOM 507 C CA . TRP A 1 71 ? -12.338 -0.666 18.914 1.00 70.88 71 TRP A CA 1
ATOM 508 C C . TRP A 1 71 ? -12.283 -1.125 20.376 1.00 70.88 71 TRP A C 1
ATOM 510 O O . TRP A 1 71 ? -13.323 -1.385 20.979 1.00 70.88 71 TRP A O 1
ATOM 520 N N . MET A 1 72 ? -11.091 -1.139 20.978 1.00 78.06 72 MET A N 1
ATOM 521 C CA . MET A 1 72 ? -10.906 -1.507 22.385 1.00 78.06 72 MET A CA 1
ATOM 522 C C . MET A 1 72 ? -11.512 -0.476 23.354 1.00 78.06 72 MET A C 1
ATOM 524 O O . MET A 1 72 ? -12.040 -0.848 24.399 1.00 78.06 72 MET A O 1
ATOM 528 N N . SER A 1 73 ? -11.514 0.812 22.994 1.00 78.50 73 SER A N 1
ATOM 529 C CA . SER A 1 73 ? -12.124 1.886 23.797 1.00 78.50 73 SER A CA 1
ATOM 530 C C . SER A 1 73 ? -13.652 1.989 23.669 1.00 78.50 73 SER A C 1
ATOM 532 O O . SER A 1 73 ? -14.281 2.747 24.409 1.00 78.50 73 SER A O 1
ATOM 534 N N . ALA A 1 74 ? -14.270 1.257 22.732 1.00 75.44 74 ALA A N 1
ATOM 535 C CA . ALA A 1 74 ? -15.702 1.358 22.451 1.00 75.44 74 ALA A CA 1
ATOM 536 C C . ALA A 1 74 ? -16.584 0.837 23.600 1.00 75.44 74 ALA A C 1
ATOM 538 O O . ALA A 1 74 ? -17.737 1.249 23.697 1.00 75.44 74 ALA A O 1
ATOM 539 N N . GLY A 1 75 ? -16.055 -0.023 24.481 1.00 72.81 75 GLY A N 1
ATOM 540 C CA . GLY A 1 75 ? -16.592 -0.293 25.824 1.00 72.81 75 GLY A CA 1
ATOM 541 C C . GLY A 1 75 ? -18.055 -0.760 25.941 1.00 72.81 75 GLY A C 1
ATOM 542 O O . GLY A 1 75 ? -18.574 -0.780 27.051 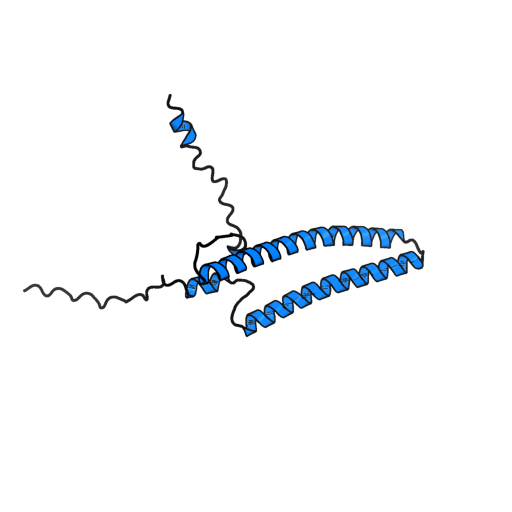1.00 72.81 75 GLY A O 1
ATOM 543 N N . GLY A 1 76 ? -18.728 -1.118 24.841 1.00 71.12 76 GLY A N 1
ATOM 544 C CA . GLY A 1 76 ? -20.149 -1.502 24.813 1.00 71.12 76 GLY A CA 1
ATOM 545 C C . GLY A 1 76 ? -21.104 -0.482 24.174 1.00 71.12 76 GLY A C 1
ATOM 546 O O . GLY A 1 76 ? -22.288 -0.776 24.036 1.00 71.12 76 GLY A O 1
ATOM 547 N N . ASP A 1 77 ? -20.622 0.685 23.733 1.00 79.50 77 ASP A N 1
ATOM 548 C CA . ASP A 1 77 ? -21.418 1.645 22.958 1.00 79.50 77 ASP A CA 1
ATOM 549 C C . ASP A 1 77 ? -21.623 1.127 21.523 1.00 79.50 77 ASP A C 1
ATOM 551 O O . ASP A 1 77 ? -20.681 1.045 20.726 1.00 79.50 77 ASP A O 1
ATOM 555 N N . ALA A 1 78 ? -22.867 0.772 21.186 1.00 76.19 78 ALA A N 1
ATOM 556 C CA . ALA A 1 78 ? -23.224 0.178 19.898 1.00 76.19 78 ALA A CA 1
ATOM 557 C C . ALA A 1 78 ? -22.840 1.057 18.692 1.00 76.19 78 ALA A C 1
ATOM 559 O O . ALA A 1 78 ? -22.448 0.526 17.654 1.00 76.19 78 ALA A O 1
ATOM 560 N N . SER A 1 79 ? -22.881 2.387 18.828 1.00 79.62 79 SER A N 1
ATOM 561 C CA . SER A 1 79 ? -22.512 3.316 17.754 1.00 79.62 79 SER A CA 1
ATOM 562 C C . SER A 1 79 ? -21.008 3.273 17.479 1.00 79.62 79 SER A C 1
ATOM 564 O O . SER A 1 79 ? -20.567 3.192 16.328 1.00 79.62 79 SER A O 1
ATOM 566 N N . LYS A 1 80 ? -20.194 3.233 18.540 1.00 75.75 80 LYS A N 1
ATOM 567 C CA . LYS A 1 80 ? -18.735 3.104 18.414 1.00 75.75 80 LYS A CA 1
ATOM 568 C C . LYS A 1 80 ? -18.318 1.736 17.884 1.00 75.75 80 LYS A C 1
ATOM 570 O O . LYS A 1 80 ? -17.397 1.661 17.073 1.00 75.75 80 LYS A O 1
ATOM 575 N N . VAL A 1 81 ? -19.008 0.669 18.288 1.00 78.50 81 VAL A N 1
ATOM 576 C CA . VAL A 1 81 ? -18.759 -0.690 17.779 1.00 78.50 81 VAL A CA 1
ATOM 577 C C . VAL A 1 81 ? -19.102 -0.792 16.294 1.00 78.50 81 VAL A C 1
ATOM 579 O O . VAL A 1 81 ? -18.313 -1.355 15.536 1.00 78.50 81 VAL A O 1
ATOM 582 N N . GLN A 1 82 ? -20.228 -0.217 15.862 1.00 80.19 82 GLN A N 1
ATOM 583 C CA . GLN A 1 82 ? -20.612 -0.180 14.450 1.00 80.19 82 GLN A CA 1
ATOM 584 C C . GLN A 1 82 ? -19.555 0.562 13.621 1.00 80.19 82 GLN A C 1
ATOM 586 O O . GLN A 1 82 ? -19.031 0.021 12.652 1.00 80.19 82 GLN A O 1
ATOM 591 N N . LYS A 1 83 ? -19.143 1.751 14.076 1.00 79.62 83 LYS A N 1
ATOM 592 C CA . LYS A 1 83 ? -18.126 2.560 13.395 1.00 79.62 83 LYS A CA 1
ATOM 593 C C . LYS A 1 83 ? -16.761 1.866 13.331 1.00 79.62 83 LYS A C 1
ATOM 595 O O . LYS A 1 83 ? -16.070 1.959 12.321 1.00 79.62 83 LYS A O 1
ATOM 600 N N . ALA A 1 84 ? -16.368 1.154 14.387 1.00 74.62 84 ALA A N 1
ATOM 601 C CA . ALA A 1 84 ? -15.134 0.373 14.405 1.00 74.62 84 ALA A CA 1
ATOM 602 C C . ALA A 1 84 ? -15.190 -0.830 13.446 1.00 74.62 84 ALA A C 1
ATOM 604 O O . ALA A 1 84 ? -14.202 -1.106 12.765 1.00 74.62 84 ALA A O 1
ATOM 605 N N . ARG A 1 85 ? -16.344 -1.506 13.347 1.00 77.81 85 ARG A N 1
ATOM 606 C CA . ARG A 1 85 ? -16.573 -2.577 12.365 1.00 77.81 85 ARG A CA 1
ATOM 607 C C . ARG A 1 85 ? -16.464 -2.060 10.937 1.00 77.81 85 ARG A C 1
ATOM 609 O O . ARG A 1 85 ? -15.716 -2.644 10.161 1.00 77.81 85 ARG A O 1
ATOM 616 N N . ASP A 1 86 ? -17.110 -0.940 10.628 1.00 81.81 86 ASP A N 1
ATOM 617 C CA . ASP A 1 86 ? -17.033 -0.323 9.300 1.00 81.81 86 ASP A CA 1
ATOM 618 C C . ASP A 1 86 ? -15.586 0.069 8.955 1.00 81.81 86 ASP A C 1
ATOM 620 O O . ASP A 1 86 ? -15.106 -0.187 7.851 1.00 81.81 86 ASP A O 1
ATOM 624 N N . SER A 1 87 ? -14.842 0.614 9.926 1.00 77.75 87 SER A N 1
ATOM 625 C CA . SER A 1 87 ? -13.417 0.932 9.762 1.00 77.75 87 SER A CA 1
ATOM 626 C C . SER A 1 87 ? -12.563 -0.315 9.498 1.00 77.75 87 SER A C 1
ATOM 628 O O . SER A 1 87 ? -11.681 -0.279 8.641 1.00 77.75 87 SER A O 1
ATOM 630 N N . MET A 1 88 ? -12.829 -1.425 10.196 1.00 77.88 88 MET A N 1
ATOM 631 C CA . MET A 1 88 ? -12.157 -2.708 9.956 1.00 77.88 88 MET A CA 1
ATOM 632 C C . MET A 1 88 ? -12.487 -3.276 8.574 1.00 77.88 88 MET A C 1
ATOM 634 O O . MET A 1 88 ? -11.584 -3.746 7.887 1.00 77.88 88 MET A O 1
ATOM 638 N N . THR A 1 89 ? -13.751 -3.220 8.141 1.00 83.00 89 THR A N 1
ATOM 639 C CA . THR A 1 89 ? -14.157 -3.704 6.815 1.00 83.00 89 THR A CA 1
ATOM 640 C C . THR A 1 89 ? -13.506 -2.878 5.709 1.00 83.00 89 THR A C 1
ATOM 642 O O . THR A 1 89 ? -12.948 -3.451 4.779 1.00 83.00 89 THR A O 1
ATOM 645 N N . ASN A 1 90 ? -13.473 -1.551 5.845 1.00 82.25 90 ASN A N 1
ATOM 646 C CA . ASN A 1 90 ? -12.780 -0.673 4.898 1.00 82.25 90 ASN A CA 1
ATOM 647 C C . ASN A 1 90 ? -11.269 -0.944 4.849 1.00 82.25 90 ASN A C 1
ATOM 649 O O . ASN A 1 90 ? -10.688 -1.000 3.765 1.00 82.25 90 ASN A O 1
ATOM 653 N N . GLY A 1 91 ? -10.632 -1.170 6.003 1.00 77.31 91 GLY A N 1
ATOM 654 C CA . GLY A 1 91 ? -9.223 -1.568 6.063 1.00 77.31 91 GLY A CA 1
ATOM 655 C C . GLY A 1 91 ? -8.959 -2.915 5.383 1.00 77.31 91 GLY A C 1
ATOM 656 O O . GLY A 1 91 ? -8.000 -3.050 4.623 1.00 77.31 91 GLY A O 1
ATOM 657 N N . LEU A 1 92 ? -9.844 -3.895 5.592 1.00 86.00 92 LEU A N 1
ATOM 658 C CA . LEU A 1 92 ? -9.767 -5.201 4.937 1.00 86.00 92 LEU A CA 1
ATOM 659 C C . LEU A 1 92 ? -9.938 -5.083 3.417 1.00 86.00 92 LEU A C 1
ATOM 661 O O . LEU A 1 92 ? -9.196 -5.715 2.674 1.00 86.00 92 LEU A O 1
ATOM 665 N N . ILE A 1 93 ? -10.863 -4.244 2.950 1.00 87.62 93 ILE A N 1
ATOM 666 C CA . ILE A 1 93 ? -11.067 -3.973 1.522 1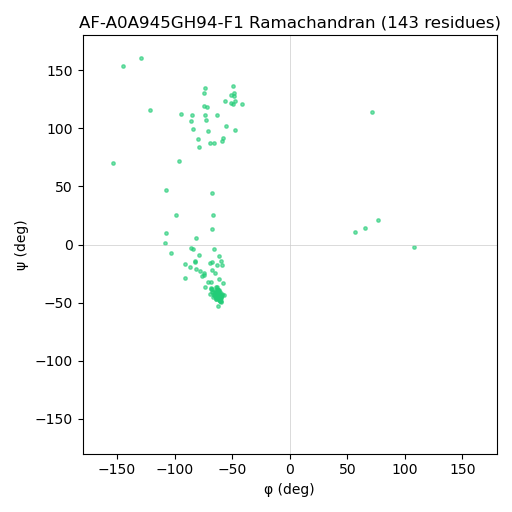.00 87.62 93 ILE A CA 1
ATOM 667 C C . ILE A 1 93 ? -9.794 -3.394 0.895 1.00 87.62 93 ILE A C 1
ATOM 669 O O . ILE A 1 93 ? -9.383 -3.853 -0.168 1.00 87.62 93 ILE A O 1
ATOM 673 N N . GLY A 1 94 ? -9.119 -2.459 1.571 1.00 79.81 94 GLY A N 1
ATOM 674 C CA . GLY A 1 94 ? -7.829 -1.931 1.115 1.00 79.81 94 GLY A CA 1
ATOM 675 C C . GLY A 1 94 ? -6.754 -3.015 0.965 1.00 79.81 94 GLY A C 1
ATOM 676 O O . GLY A 1 94 ? -6.049 -3.052 -0.044 1.00 79.81 94 GLY A O 1
ATOM 677 N N . LEU A 1 95 ? -6.668 -3.946 1.921 1.00 84.69 95 LEU A N 1
ATOM 678 C CA . LEU A 1 95 ? -5.738 -5.078 1.848 1.00 84.69 95 LEU A CA 1
ATOM 679 C C . LEU A 1 95 ? -6.081 -6.034 0.696 1.00 84.69 95 LEU A C 1
ATOM 681 O O . LEU A 1 95 ? -5.193 -6.459 -0.040 1.00 84.69 95 LEU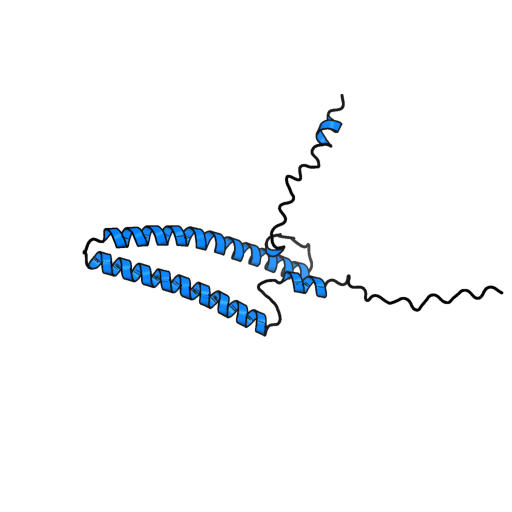 A O 1
ATOM 685 N N . VAL A 1 96 ? -7.363 -6.351 0.513 1.00 91.31 96 VAL A N 1
ATOM 686 C CA . VAL A 1 96 ? -7.828 -7.218 -0.580 1.00 91.31 96 VAL A CA 1
ATOM 687 C C . VAL A 1 96 ? -7.503 -6.598 -1.939 1.00 91.31 96 VAL A C 1
ATOM 689 O O . VAL A 1 96 ? -7.049 -7.310 -2.831 1.00 91.31 96 VAL A O 1
ATOM 692 N N . ILE A 1 97 ? -7.668 -5.280 -2.092 1.00 88.38 97 ILE A N 1
ATOM 693 C CA . ILE A 1 97 ? -7.311 -4.563 -3.323 1.00 88.38 97 ILE A CA 1
ATOM 694 C C . ILE A 1 97 ? -5.808 -4.660 -3.603 1.0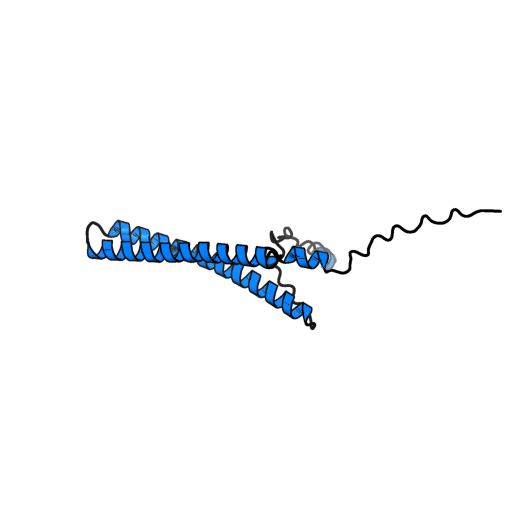0 88.38 97 ILE A C 1
ATOM 696 O O . ILE A 1 97 ? -5.436 -4.917 -4.744 1.00 88.38 97 ILE A O 1
ATOM 700 N N . LEU A 1 98 ? -4.945 -4.509 -2.592 1.00 84.75 98 LEU A N 1
ATOM 701 C CA . LEU A 1 98 ? -3.497 -4.680 -2.767 1.00 84.75 98 LEU A CA 1
ATOM 702 C C . LEU A 1 98 ? -3.155 -6.086 -3.268 1.00 84.75 98 LEU A C 1
ATOM 704 O O . LEU A 1 98 ? -2.453 -6.231 -4.266 1.00 84.75 98 LEU A O 1
ATOM 708 N N . VAL A 1 99 ? -3.689 -7.120 -2.616 1.00 88.94 99 VAL A N 1
ATOM 709 C CA . VAL A 1 99 ? -3.459 -8.514 -3.022 1.00 88.94 99 VAL A CA 1
ATOM 710 C C . VAL A 1 99 ? -3.958 -8.755 -4.447 1.00 88.94 99 VAL A C 1
ATOM 712 O O . VAL A 1 99 ? -3.242 -9.345 -5.256 1.00 88.94 99 VAL A O 1
ATOM 715 N N . ALA A 1 100 ? -5.152 -8.260 -4.780 1.00 90.50 100 ALA A N 1
ATOM 716 C CA . ALA A 1 100 ? -5.721 -8.377 -6.117 1.00 90.50 100 ALA A CA 1
ATOM 717 C C . ALA A 1 100 ? -4.864 -7.660 -7.172 1.00 90.50 100 ALA A C 1
ATOM 719 O O . ALA A 1 100 ? -4.604 -8.232 -8.228 1.00 90.50 100 ALA A O 1
ATOM 720 N N . ALA A 1 101 ? -4.374 -6.454 -6.881 1.00 85.69 101 ALA A N 1
ATOM 721 C CA . ALA A 1 101 ? -3.504 -5.699 -7.777 1.00 85.69 101 ALA A CA 1
ATOM 722 C C . ALA A 1 101 ? -2.206 -6.463 -8.082 1.00 85.69 101 ALA A C 1
ATOM 724 O O . ALA A 1 101 ? -1.875 -6.648 -9.252 1.00 85.69 101 ALA A O 1
ATOM 725 N N . TYR A 1 102 ? -1.518 -6.987 -7.060 1.00 82.88 102 TYR A N 1
ATOM 726 C CA . TYR A 1 102 ? -0.317 -7.811 -7.254 1.00 82.88 102 TYR A CA 1
ATOM 727 C C . TYR A 1 102 ? -0.606 -9.087 -8.051 1.00 82.88 102 TYR A C 1
ATOM 729 O O . TYR A 1 102 ? 0.183 -9.465 -8.917 1.00 82.88 102 TYR A O 1
ATOM 737 N N . SER A 1 103 ? -1.751 -9.727 -7.802 1.00 87.81 103 SER A N 1
ATOM 738 C CA . SER A 1 103 ? -2.178 -10.909 -8.555 1.00 87.81 103 SER A CA 1
ATOM 739 C C . SER A 1 103 ? -2.372 -10.596 -10.041 1.00 87.81 103 SER A C 1
ATOM 741 O O . SER A 1 103 ? -1.858 -11.314 -10.895 1.00 87.81 103 SER A O 1
ATOM 743 N N . ILE A 1 104 ? -3.057 -9.493 -10.357 1.00 85.81 104 ILE A N 1
ATOM 744 C CA . ILE A 1 104 ? -3.289 -9.062 -11.741 1.00 85.81 104 ILE A CA 1
ATOM 745 C C . ILE A 1 104 ? -1.963 -8.729 -12.427 1.00 85.81 104 ILE A C 1
ATOM 747 O O . ILE A 1 104 ? -1.739 -9.183 -13.545 1.00 85.81 104 ILE A O 1
ATOM 751 N N . ILE A 1 105 ? -1.065 -7.993 -11.765 1.00 82.25 105 ILE A N 1
ATOM 752 C CA . ILE A 1 105 ? 0.253 -7.647 -12.320 1.00 82.25 105 ILE A CA 1
ATOM 753 C C . ILE A 1 105 ? 1.057 -8.911 -12.649 1.00 82.25 105 ILE A C 1
ATOM 755 O O . ILE A 1 105 ? 1.633 -8.994 -13.730 1.00 82.25 105 ILE A O 1
ATOM 759 N N . GLY A 1 106 ? 1.055 -9.918 -11.769 1.00 78.94 106 GLY A N 1
ATOM 760 C CA . GLY A 1 106 ? 1.735 -11.191 -12.025 1.00 78.94 106 GLY A CA 1
ATOM 761 C C . GLY A 1 106 ? 1.139 -11.960 -13.209 1.00 78.94 106 GLY A C 1
ATOM 762 O O . GLY A 1 106 ? 1.869 -12.441 -14.076 1.00 78.94 106 GLY A O 1
ATOM 763 N N . VAL A 1 107 ? -0.192 -12.032 -13.302 1.00 84.00 107 VAL A N 1
ATOM 764 C CA . VAL A 1 107 ? -0.873 -12.685 -14.434 1.00 84.00 107 VAL A CA 1
ATOM 765 C C . VAL A 1 107 ? -0.588 -11.950 -15.746 1.00 84.00 107 VAL A C 1
ATOM 767 O O . VAL A 1 107 ? -0.292 -12.580 -16.755 1.00 84.00 107 VAL A O 1
ATOM 770 N N . VAL A 1 108 ? -0.616 -10.619 -15.745 1.00 80.31 108 VAL A N 1
ATOM 771 C CA . VAL A 1 108 ? -0.300 -9.823 -16.938 1.00 80.31 108 VAL A CA 1
ATOM 772 C C . VAL A 1 108 ? 1.178 -9.963 -17.323 1.00 80.31 108 VAL A C 1
ATOM 774 O O . VAL A 1 108 ? 1.469 -10.136 -18.502 1.00 80.31 108 VAL A O 1
ATOM 777 N N . GLY A 1 109 ? 2.103 -9.974 -16.359 1.00 70.81 109 GLY A N 1
ATOM 778 C CA . GLY A 1 109 ? 3.531 -10.194 -16.621 1.00 70.81 109 GLY A CA 1
ATOM 779 C C . GLY A 1 109 ? 3.807 -11.556 -17.262 1.00 70.81 109 GLY A C 1
ATOM 780 O O . GLY A 1 109 ? 4.446 -11.642 -18.309 1.00 70.81 109 GLY A O 1
ATOM 781 N N . THR A 1 110 ? 3.221 -12.623 -16.712 1.00 72.56 110 THR A N 1
ATOM 782 C CA . THR A 1 110 ? 3.346 -13.977 -17.287 1.00 72.56 110 THR A CA 1
ATOM 783 C C . THR A 1 110 ? 2.745 -14.096 -18.690 1.00 72.56 110 THR A C 1
ATOM 785 O O . THR A 1 110 ? 3.321 -14.775 -19.536 1.00 72.56 110 THR A O 1
ATOM 788 N N . MET A 1 111 ? 1.633 -13.411 -18.975 1.00 71.00 111 MET A N 1
ATOM 789 C CA . MET A 1 111 ? 1.008 -13.404 -20.307 1.00 71.00 111 MET A CA 1
ATOM 790 C C . MET A 1 111 ? 1.817 -12.623 -21.346 1.00 71.00 111 MET A C 1
ATOM 792 O O . MET A 1 111 ? 1.806 -12.975 -22.523 1.00 71.00 111 MET A O 1
ATOM 796 N N . LEU A 1 112 ? 2.521 -11.573 -20.921 1.00 68.75 112 LEU A N 1
ATOM 797 C CA . LEU A 1 112 ? 3.382 -10.765 -21.785 1.00 68.75 112 LEU A CA 1
ATOM 798 C C . LEU A 1 112 ? 4.798 -11.352 -21.931 1.00 68.75 112 LEU A C 1
ATOM 800 O O . LEU A 1 112 ? 5.591 -10.805 -22.690 1.00 68.75 112 LEU A O 1
ATOM 804 N N . GLY A 1 113 ? 5.118 -12.455 -21.236 1.00 60.38 113 GLY A N 1
ATOM 805 C CA . GLY A 1 113 ? 6.451 -13.077 -21.247 1.00 60.38 113 GLY A CA 1
ATOM 806 C C . GLY A 1 113 ? 7.547 -12.195 -20.636 1.00 60.38 113 GLY A C 1
ATOM 807 O O . GLY A 1 113 ? 8.731 -12.454 -20.824 1.00 60.38 113 GLY A O 1
ATOM 808 N N . ILE A 1 114 ? 7.143 -11.142 -19.926 1.00 62.28 114 ILE A N 1
ATOM 809 C CA . ILE A 1 114 ? 7.990 -10.105 -19.348 1.00 62.28 114 ILE A CA 1
ATOM 810 C C . ILE A 1 114 ? 7.705 -10.139 -17.855 1.00 62.28 114 ILE A C 1
ATOM 812 O O . ILE A 1 114 ? 6.593 -9.831 -17.421 1.00 62.28 114 ILE A O 1
ATOM 816 N N . ASP A 1 115 ? 8.711 -10.481 -17.053 1.00 63.69 115 ASP A N 1
ATOM 817 C CA . ASP A 1 115 ? 8.631 -10.261 -15.614 1.00 63.69 115 ASP A CA 1
ATOM 818 C C . ASP A 1 115 ? 8.678 -8.750 -15.364 1.00 63.69 115 ASP A C 1
ATOM 820 O O . ASP A 1 115 ? 9.728 -8.162 -15.134 1.00 63.69 115 ASP A O 1
ATOM 824 N N . ILE A 1 116 ? 7.507 -8.102 -15.387 1.00 60.44 116 ILE A N 1
ATOM 825 C CA . ILE A 1 116 ? 7.321 -6.682 -15.019 1.00 60.44 116 ILE A CA 1
ATOM 826 C C . ILE A 1 116 ? 7.775 -6.436 -13.568 1.00 60.44 116 ILE A C 1
ATOM 828 O O . ILE A 1 116 ? 8.047 -5.315 -13.149 1.00 60.44 116 ILE A O 1
ATOM 832 N N . LEU A 1 117 ? 7.896 -7.517 -12.800 1.00 59.91 117 LEU A N 1
ATOM 833 C CA . LEU A 1 117 ? 8.416 -7.537 -11.443 1.00 59.91 117 LEU A CA 1
ATOM 834 C C . LEU A 1 117 ? 9.959 -7.573 -11.389 1.00 59.91 117 LEU A C 1
ATOM 836 O O . LEU A 1 117 ? 10.520 -7.325 -10.324 1.00 59.91 117 LEU A O 1
ATOM 840 N N . ASN A 1 118 ? 10.644 -7.867 -12.502 1.00 61.19 118 ASN A N 1
ATOM 841 C CA . ASN A 1 118 ? 12.104 -7.869 -12.632 1.00 61.19 118 ASN A CA 1
ATOM 842 C C . ASN A 1 118 ? 12.571 -7.593 -14.087 1.00 61.19 118 ASN A C 1
ATOM 844 O O . ASN A 1 118 ? 13.103 -8.483 -14.753 1.00 61.19 118 ASN A O 1
ATOM 848 N N . PRO A 1 119 ? 12.410 -6.360 -14.590 1.00 62.75 119 PRO A N 1
ATOM 849 C CA . PRO A 1 119 ? 12.748 -6.005 -15.975 1.00 62.75 119 PRO A CA 1
ATOM 850 C C . PRO A 1 119 ? 14.258 -6.040 -16.296 1.00 62.75 119 PRO A C 1
ATOM 852 O O . PRO A 1 119 ? 14.650 -6.114 -17.461 1.00 62.75 119 PRO A O 1
ATOM 855 N N . GLY A 1 120 ? 15.130 -6.072 -15.281 1.00 65.56 120 GLY A N 1
ATOM 856 C CA . GLY A 1 120 ? 16.586 -6.055 -15.457 1.00 65.56 120 GLY A CA 1
ATOM 857 C C . GLY A 1 120 ? 17.181 -7.281 -16.167 1.00 65.56 120 GLY A C 1
ATOM 858 O O . GLY A 1 120 ? 18.249 -7.168 -16.766 1.00 65.56 120 GLY A O 1
ATOM 859 N N . SER A 1 121 ? 16.519 -8.443 -16.143 1.00 60.12 121 SER A N 1
ATOM 860 C CA . SER A 1 121 ? 16.974 -9.641 -16.872 1.00 60.12 121 SER A CA 1
ATOM 861 C C . SER A 1 121 ? 16.737 -9.552 -18.383 1.00 60.12 121 SER A C 1
ATOM 863 O O . SER A 1 121 ? 17.464 -10.184 -19.146 1.00 60.12 121 SER A O 1
ATOM 865 N N . LEU A 1 122 ? 15.773 -8.739 -18.824 1.00 58.41 122 LEU A N 1
ATOM 866 C CA . LEU A 1 122 ? 15.420 -8.569 -20.237 1.00 58.41 122 LEU A CA 1
ATOM 867 C C . LEU A 1 122 ? 16.429 -7.688 -20.986 1.00 58.41 122 LEU A C 1
ATOM 869 O O . LEU A 1 122 ? 16.642 -7.861 -22.183 1.00 58.41 122 LEU A O 1
ATOM 873 N N . LEU A 1 123 ? 17.105 -6.781 -20.277 1.00 60.91 123 LEU A N 1
ATOM 874 C CA . LEU A 1 123 ? 18.141 -5.915 -20.846 1.00 60.91 123 LEU A CA 1
ATOM 875 C C . LEU A 1 123 ? 19.484 -6.639 -21.049 1.00 60.91 123 LEU A C 1
ATOM 877 O O . LEU A 1 123 ? 20.279 -6.226 -21.891 1.00 60.91 123 LEU A O 1
ATOM 881 N N . LEU A 1 124 ? 19.740 -7.735 -20.322 1.00 62.81 124 LEU A N 1
ATOM 882 C CA . LEU A 1 124 ? 20.981 -8.514 -20.445 1.00 62.81 124 LEU A CA 1
ATOM 883 C C . LEU A 1 124 ? 21.016 -9.372 -21.725 1.00 62.81 124 LEU A C 1
ATOM 885 O O . LEU A 1 124 ? 22.098 -9.650 -22.232 1.00 62.81 124 LEU A O 1
ATOM 889 N N . ASP A 1 125 ? 19.845 -9.752 -22.246 1.00 60.94 125 ASP A N 1
ATOM 890 C CA . ASP A 1 125 ? 19.687 -10.562 -23.467 1.00 60.94 125 ASP A CA 1
ATOM 891 C C . ASP A 1 125 ? 19.564 -9.701 -24.744 1.00 60.94 125 ASP A C 1
ATOM 893 O O . ASP A 1 125 ? 19.779 -10.176 -25.855 1.00 60.94 125 ASP A O 1
ATOM 897 N N . LEU A 1 126 ? 19.265 -8.402 -24.590 1.00 57.09 126 LEU A N 1
ATOM 898 C CA . LEU A 1 126 ? 19.213 -7.419 -25.683 1.00 57.09 126 LEU A CA 1
ATOM 899 C C . LEU A 1 126 ? 20.441 -6.496 -25.736 1.00 57.09 126 LEU A C 1
ATOM 901 O O . LEU A 1 126 ? 20.597 -5.739 -26.695 1.00 57.09 126 LEU A O 1
ATOM 905 N N . SER A 1 127 ? 21.332 -6.559 -24.741 1.00 63.59 127 SER A N 1
ATOM 906 C CA . SER A 1 127 ? 22.630 -5.892 -24.809 1.00 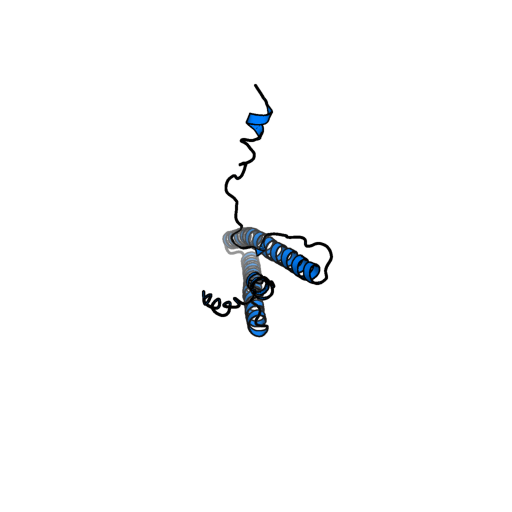63.59 127 SER A CA 1
ATOM 907 C C . SER A 1 127 ? 23.523 -6.641 -25.808 1.00 63.59 127 SER A C 1
ATOM 909 O O . SER A 1 127 ? 23.840 -7.809 -25.582 1.00 63.59 127 SER A O 1
ATOM 911 N N . PRO A 1 128 ? 23.979 -6.002 -26.900 1.00 62.22 128 PRO A N 1
ATOM 912 C CA . PRO A 1 128 ? 24.709 -6.651 -27.995 1.00 62.22 128 PRO A CA 1
ATOM 913 C C . PRO A 1 128 ? 26.113 -7.177 -27.626 1.00 62.22 128 PRO A C 1
ATOM 915 O O . PRO A 1 128 ? 26.892 -7.513 -28.514 1.00 62.22 128 PRO A O 1
ATOM 918 N N . ASN A 1 129 ? 26.467 -7.262 -26.338 1.00 65.12 129 ASN A N 1
ATOM 919 C CA . ASN A 1 129 ? 27.757 -7.774 -25.870 1.00 65.12 129 ASN A CA 1
ATOM 920 C C . ASN A 1 129 ? 27.727 -9.245 -25.412 1.00 65.12 129 ASN A C 1
ATOM 922 O O . ASN A 1 129 ? 28.582 -9.691 -24.649 1.00 65.12 129 ASN A O 1
ATOM 926 N N . SER A 1 130 ? 26.789 -10.033 -25.919 1.00 60.62 130 SER A N 1
ATOM 927 C CA . SER A 1 130 ? 27.058 -11.432 -26.232 1.00 60.62 130 SER A CA 1
ATOM 928 C C . SER A 1 130 ? 27.398 -11.496 -27.717 1.00 60.62 130 SER A C 1
ATOM 930 O O . SER A 1 130 ? 26.626 -11.987 -28.540 1.00 60.62 130 SER A O 1
ATOM 932 N N . ALA A 1 131 ? 28.584 -10.989 -28.084 1.00 55.41 131 ALA A N 1
ATOM 933 C CA . ALA A 1 131 ? 29.185 -11.450 -29.326 1.00 55.41 131 ALA A CA 1
ATOM 934 C C . ALA A 1 131 ? 29.076 -12.983 -29.288 1.00 55.41 131 ALA A C 1
ATOM 936 O O . ALA A 1 131 ? 29.503 -13.578 -28.288 1.00 55.41 131 ALA A O 1
ATOM 937 N N . PRO A 1 132 ? 28.445 -13.631 -30.285 1.00 54.84 132 PRO A N 1
ATOM 938 C CA . PRO A 1 132 ? 28.484 -15.075 -30.347 1.00 54.84 132 PRO A CA 1
ATOM 939 C C . PRO A 1 132 ? 29.957 -15.434 -30.233 1.00 54.84 132 PRO A C 1
ATOM 941 O O . PRO A 1 132 ? 30.789 -14.844 -30.929 1.00 54.84 132 PRO A O 1
ATOM 944 N N . VAL A 1 133 ? 30.291 -16.342 -29.318 1.00 53.50 133 VAL A N 1
ATOM 945 C CA . VAL A 1 133 ? 31.580 -17.018 -29.364 1.00 53.50 133 VAL A CA 1
ATOM 946 C C . VAL A 1 133 ? 31.600 -17.701 -30.727 1.00 53.50 133 VAL A C 1
ATOM 948 O O . VAL A 1 133 ? 31.138 -18.829 -30.891 1.00 53.50 133 VAL A O 1
ATOM 951 N N . ILE A 1 134 ? 32.093 -16.983 -31.738 1.00 51.56 134 ILE A N 1
ATOM 952 C CA . ILE A 1 134 ? 32.785 -17.575 -32.857 1.00 51.56 134 ILE A CA 1
ATOM 953 C C . ILE A 1 134 ? 33.922 -18.311 -32.178 1.00 51.56 134 ILE A C 1
ATOM 955 O O . ILE A 1 134 ? 34.953 -17.754 -31.819 1.00 51.56 134 ILE A O 1
ATOM 959 N N . THR A 1 135 ? 33.646 -19.576 -31.876 1.00 56.06 135 THR A N 1
ATOM 960 C CA . THR A 1 135 ? 34.672 -20.593 -31.839 1.00 56.06 135 THR A CA 1
ATOM 961 C C . THR A 1 135 ? 35.437 -20.376 -33.131 1.00 56.06 135 THR A C 1
ATOM 963 O O . THR A 1 135 ? 34.955 -20.670 -34.224 1.00 56.06 135 THR A O 1
ATOM 966 N N . GLU A 1 136 ? 36.554 -19.669 -33.006 1.00 63.03 136 GLU A N 1
ATOM 967 C CA . GLU A 1 136 ? 37.480 -19.448 -34.094 1.00 63.03 136 GLU A CA 1
ATOM 968 C C . GLU A 1 136 ? 37.710 -20.829 -34.723 1.00 63.03 136 GLU A C 1
ATOM 970 O O . GLU A 1 136 ? 37.961 -21.791 -33.981 1.00 63.03 136 GLU A O 1
ATOM 975 N N . PRO A 1 137 ? 37.540 -20.996 -36.048 1.00 70.06 137 PRO A N 1
ATOM 976 C CA . PRO A 1 137 ? 37.971 -22.218 -36.703 1.00 70.06 137 PRO A CA 1
ATOM 977 C C . PRO A 1 137 ? 39.404 -22.491 -36.241 1.00 70.06 137 PRO A C 1
ATOM 979 O O . PRO A 1 137 ? 40.199 -21.548 -36.247 1.00 70.06 137 PRO A O 1
ATOM 982 N N . PRO A 1 138 ? 39.732 -23.715 -35.790 1.00 68.81 138 PRO A N 1
ATOM 983 C CA . PRO A 1 138 ? 41.032 -24.001 -35.201 1.00 68.81 138 PRO A CA 1
ATOM 984 C C . PRO A 1 138 ? 42.118 -23.463 -36.126 1.00 68.81 138 PRO A C 1
ATOM 986 O O . PRO A 1 138 ? 42.153 -23.832 -37.303 1.00 68.81 138 PRO A O 1
ATOM 989 N N . ALA A 1 139 ? 42.938 -22.549 -35.596 1.00 67.69 139 ALA A N 1
ATOM 990 C CA . ALA A 1 139 ? 44.050 -21.941 -36.305 1.00 67.69 139 ALA A CA 1
ATOM 991 C C . ALA A 1 139 ? 44.769 -23.022 -37.117 1.00 67.69 139 ALA A C 1
ATOM 993 O O . ALA A 1 139 ? 45.197 -24.041 -36.565 1.00 67.69 139 ALA A O 1
ATOM 994 N N . ALA A 1 140 ? 44.831 -22.836 -38.437 1.00 63.59 140 ALA A N 1
ATOM 995 C CA . ALA A 1 140 ? 45.541 -23.747 -39.316 1.00 63.59 140 ALA A CA 1
ATOM 996 C C . ALA A 1 140 ? 46.957 -23.948 -38.758 1.00 63.59 140 ALA A C 1
ATOM 998 O O . ALA A 1 140 ? 47.695 -22.981 -38.563 1.00 63.59 140 ALA A O 1
ATOM 999 N N . ILE A 1 141 ? 47.314 -25.202 -38.466 1.00 64.88 141 ILE A N 1
ATOM 1000 C CA . ILE A 1 141 ? 48.662 -25.560 -38.026 1.00 64.88 141 ILE A CA 1
ATOM 1001 C C . ILE A 1 141 ? 49.626 -25.054 -39.110 1.00 64.88 141 ILE A C 1
ATOM 1003 O O . ILE A 1 141 ? 49.453 -25.434 -40.273 1.00 64.88 141 ILE A O 1
ATOM 1007 N N . PRO A 1 142 ? 50.619 -24.205 -38.788 1.00 69.06 142 PRO A N 1
ATOM 1008 C CA . PRO A 1 142 ? 51.590 -23.773 -39.779 1.00 69.06 142 PRO A CA 1
ATOM 1009 C C . PRO A 1 142 ? 52.378 -24.996 -40.261 1.00 69.06 142 PRO A C 1
ATOM 1011 O O . PRO A 1 142 ? 53.155 -25.587 -39.512 1.00 69.06 142 PRO A O 1
ATOM 1014 N N . ILE A 1 143 ? 52.167 -25.387 -41.519 1.00 63.81 143 ILE A N 1
ATOM 1015 C CA . ILE A 1 143 ? 53.054 -26.310 -42.228 1.00 63.81 143 ILE A CA 1
ATOM 1016 C C . ILE A 1 143 ? 54.362 -25.568 -42.517 1.00 63.81 143 ILE A C 1
ATOM 1018 O O . ILE A 1 143 ? 54.455 -24.771 -43.447 1.00 63.81 143 ILE A O 1
ATOM 1022 N N . ASN A 1 144 ? 55.364 -25.775 -41.665 1.00 65.50 144 ASN A N 1
ATOM 1023 C CA . ASN A 1 144 ? 56.726 -25.339 -41.952 1.00 65.50 144 ASN A CA 1
ATOM 1024 C C . ASN A 1 144 ? 57.329 -26.268 -43.028 1.00 65.50 144 ASN A C 1
ATOM 1026 O O . ASN A 1 144 ? 57.140 -27.481 -42.900 1.00 65.50 144 ASN A O 1
ATOM 1030 N N . PRO A 1 145 ? 58.004 -25.735 -44.068 1.00 68.06 145 PRO A N 1
ATOM 1031 C CA . PRO A 1 145 ? 58.641 -26.549 -45.105 1.00 68.06 145 PRO A CA 1
ATOM 1032 C C . PRO A 1 145 ? 59.782 -27.418 -44.564 1.00 68.06 145 PRO A C 1
ATOM 1034 O O . PRO A 1 145 ? 60.355 -27.069 -43.500 1.00 68.06 145 PRO A O 1
#

pLDDT: mean 70.74, std 12.33, range [43.16, 92.75]

Solvent-accessible surface area (backbone atoms only — not comparable to full-atom values): 8835 Å² total; per-residue (Å²): 137,67,76,65,66,68,52,65,68,53,79,68,72,64,83,62,81,81,70,64,97,49,74,58,70,55,78,67,80,54,84,92,44,79,68,29,53,53,50,35,51,49,30,51,48,39,41,48,53,54,51,50,50,54,53,48,53,57,50,48,50,56,53,50,53,53,49,53,51,51,48,67,66,26,83,81,44,66,69,48,47,52,54,36,49,53,52,50,51,52,52,49,51,54,52,52,50,51,55,50,51,54,52,50,52,50,55,51,17,64,73,68,76,40,53,76,90,54,60,72,67,61,54,64,78,69,43,82,83,68,64,74,82,71,73,68,75,76,75,77,76,82,81,76,134